Protein AF-A0A2E8UFY6-F1 (afdb_monomer_lite)

Structure (mmCIF, N/CA/C/O backbone):
data_AF-A0A2E8UFY6-F1
#
_entry.id   AF-A0A2E8UFY6-F1
#
loop_
_atom_site.group_PDB
_atom_site.id
_atom_site.type_symbol
_atom_site.label_atom_id
_atom_site.label_alt_id
_atom_site.label_comp_id
_atom_site.label_asym_id
_atom_site.label_entity_id
_atom_site.label_seq_id
_atom_site.pdbx_PDB_ins_code
_atom_site.Cartn_x
_atom_site.Cartn_y
_atom_site.Cartn_z
_atom_site.occupancy
_atom_site.B_iso_or_equiv
_atom_site.auth_seq_id
_atom_site.auth_comp_id
_atom_site.auth_asym_id
_atom_site.auth_atom_id
_atom_site.pdbx_PDB_model_num
ATOM 1 N N . MET A 1 1 ? -11.059 8.197 14.528 1.00 66.38 1 MET A N 1
ATOM 2 C CA . MET A 1 1 ? -11.724 7.798 13.276 1.00 66.38 1 MET A CA 1
ATOM 3 C C . MET A 1 1 ? -12.188 6.357 13.434 1.00 66.38 1 MET A C 1
ATOM 5 O O . MET A 1 1 ? -11.452 5.609 14.059 1.00 66.38 1 MET A O 1
ATOM 9 N N . ASP A 1 2 ? -13.392 5.996 12.980 1.00 80.62 2 ASP A N 1
ATOM 10 C CA . ASP A 1 2 ? -13.930 4.627 13.107 1.00 80.62 2 ASP A CA 1
ATOM 11 C C . ASP A 1 2 ? -13.811 3.906 11.758 1.00 80.62 2 ASP A C 1
ATOM 13 O O . ASP A 1 2 ? -14.777 3.816 11.004 1.00 80.62 2 ASP A O 1
ATOM 17 N N . LEU A 1 3 ? -12.592 3.479 11.415 1.00 87.88 3 LEU A N 1
ATOM 18 C CA . LEU A 1 3 ? -12.370 2.568 10.293 1.00 87.88 3 LEU A CA 1
ATOM 19 C C . LEU A 1 3 ? -12.626 1.160 10.809 1.00 87.88 3 LEU A C 1
ATOM 21 O O . LEU A 1 3 ? -11.796 0.600 11.518 1.00 87.88 3 LEU A O 1
ATOM 25 N N . MET A 1 4 ? -13.802 0.620 10.51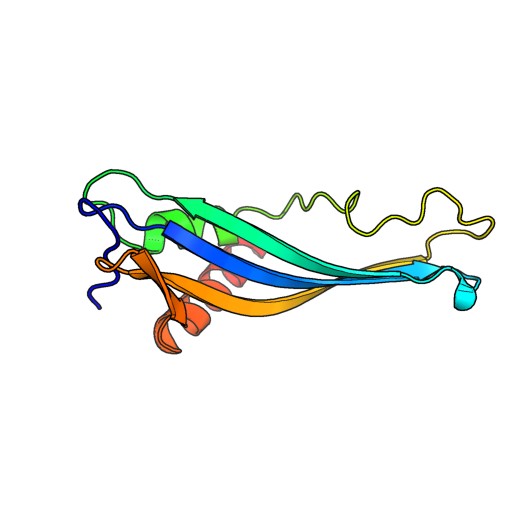3 1.00 88.06 4 MET A N 1
ATOM 26 C CA . MET A 1 4 ? -14.217 -0.678 11.022 1.00 88.06 4 MET A CA 1
ATOM 27 C C . MET A 1 4 ? -14.905 -1.457 9.918 1.00 88.06 4 MET A C 1
ATOM 29 O O . MET A 1 4 ? -15.930 -1.017 9.394 1.00 88.06 4 MET A O 1
ATOM 33 N N . GLY A 1 5 ? -14.341 -2.614 9.595 1.00 89.50 5 GLY A N 1
ATOM 34 C CA . GLY A 1 5 ? -14.886 -3.504 8.589 1.00 89.50 5 GLY A CA 1
ATOM 35 C C . GLY A 1 5 ? -15.866 -4.529 9.151 1.00 89.50 5 GLY A C 1
ATOM 36 O O . GLY A 1 5 ? -16.346 -4.410 10.292 1.00 89.50 5 GLY A O 1
ATOM 37 N N . PRO A 1 6 ? -16.196 -5.545 8.342 1.00 89.88 6 PRO A N 1
ATOM 38 C CA . PRO A 1 6 ? -17.124 -6.597 8.719 1.00 89.88 6 PRO A CA 1
ATOM 39 C C . PRO A 1 6 ? -16.678 -7.293 10.009 1.00 89.88 6 PRO A C 1
ATOM 41 O O . PRO A 1 6 ? -15.498 -7.563 10.223 1.00 89.88 6 PRO A O 1
ATOM 44 N N . ASN A 1 7 ? -17.635 -7.583 10.892 1.00 88.12 7 ASN A N 1
ATOM 45 C CA . ASN A 1 7 ? -17.395 -8.252 12.180 1.00 88.12 7 ASN A CA 1
ATOM 46 C C . ASN A 1 7 ? -16.414 -7.527 13.128 1.00 88.12 7 ASN A C 1
ATOM 48 O O . ASN A 1 7 ? -15.906 -8.142 14.059 1.00 88.12 7 ASN A O 1
ATOM 52 N N . GLY A 1 8 ? -16.166 -6.225 12.930 1.00 89.38 8 GLY A N 1
ATOM 53 C CA . GLY A 1 8 ? -15.236 -5.463 13.771 1.00 89.38 8 GLY A CA 1
ATOM 54 C C . GLY A 1 8 ? -13.762 -5.706 13.442 1.00 89.38 8 GLY A C 1
ATOM 55 O O . GLY A 1 8 ? -12.902 -5.411 14.269 1.00 89.38 8 GLY A O 1
ATOM 56 N N . ILE A 1 9 ? -13.479 -6.256 12.260 1.00 93.75 9 ILE A N 1
ATOM 57 C CA . ILE A 1 9 ? -12.130 -6.507 11.755 1.00 93.75 9 ILE A CA 1
ATOM 58 C C . ILE A 1 9 ? -11.793 -5.432 10.726 1.00 93.75 9 ILE A C 1
ATOM 60 O O . ILE A 1 9 ? -12.578 -5.172 9.814 1.00 93.75 9 ILE A O 1
ATOM 64 N N . VAL A 1 10 ? -10.626 -4.806 10.861 1.00 95.88 10 VAL A N 1
ATOM 65 C CA . VAL A 1 10 ? -10.129 -3.853 9.864 1.00 95.88 10 VAL A CA 1
ATOM 66 C C . VAL A 1 10 ? -9.340 -4.596 8.799 1.00 95.88 10 VAL A C 1
ATOM 68 O O . VAL A 1 10 ? -8.396 -5.320 9.117 1.00 95.88 10 VAL A O 1
ATOM 71 N N . GLN A 1 11 ? -9.700 -4.370 7.541 1.00 97.06 11 GLN A N 1
ATOM 72 C CA . GLN A 1 11 ? -8.933 -4.808 6.386 1.00 97.06 11 GLN A CA 1
ATOM 73 C C . GLN A 1 11 ? -8.626 -3.599 5.511 1.00 97.06 11 GLN A C 1
ATOM 75 O O . GLN A 1 11 ? -9.521 -2.813 5.197 1.00 97.06 11 GLN A O 1
ATOM 80 N N . LEU A 1 12 ? -7.360 -3.466 5.140 1.00 97.38 12 LEU A N 1
ATOM 81 C CA . LEU A 1 12 ? -6.834 -2.400 4.309 1.00 97.38 12 LEU A CA 1
ATOM 82 C C . LEU A 1 12 ? -6.344 -2.979 2.989 1.00 97.38 12 LEU A C 1
ATOM 84 O O . LEU A 1 12 ? -5.765 -4.068 2.959 1.00 97.38 12 LEU A O 1
ATOM 88 N N . ARG A 1 13 ? -6.573 -2.230 1.917 1.00 97.50 13 ARG A N 1
ATOM 89 C CA . ARG A 1 13 ? -6.058 -2.489 0.581 1.00 97.50 13 ARG A CA 1
ATOM 90 C C . ARG A 1 13 ? -5.187 -1.320 0.160 1.00 97.50 13 ARG A C 1
ATOM 92 O O . ARG A 1 13 ? -5.626 -0.175 0.225 1.00 97.50 13 ARG A O 1
ATOM 99 N N . PHE A 1 14 ? -3.985 -1.625 -0.298 1.00 96.12 14 PHE A N 1
ATOM 100 C CA . PHE A 1 14 ? -3.052 -0.659 -0.855 1.00 96.12 14 PHE A CA 1
ATOM 101 C C . PHE A 1 14 ? -2.911 -0.947 -2.339 1.00 96.12 14 PHE A C 1
ATOM 103 O O . PHE A 1 14 ? -2.680 -2.090 -2.729 1.00 96.12 14 PHE A O 1
ATOM 110 N N . THR A 1 15 ? -3.089 0.081 -3.157 1.00 96.12 15 THR A N 1
ATOM 111 C CA . THR A 1 15 ? -2.943 -0.007 -4.609 1.00 96.12 15 THR A CA 1
ATOM 112 C C . THR A 1 15 ? -1.674 0.722 -5.005 1.00 96.12 15 THR A C 1
ATOM 114 O O . THR A 1 15 ? -1.502 1.885 -4.635 1.00 96.12 15 THR A O 1
ATOM 117 N N . HIS A 1 16 ? -0.809 0.036 -5.741 1.00 95.19 16 HIS A N 1
ATOM 118 C CA . HIS A 1 16 ? 0.404 0.609 -6.304 1.00 95.19 16 HIS A CA 1
ATOM 119 C C . HIS A 1 16 ? 0.405 0.407 -7.810 1.00 95.19 16 HIS A C 1
ATOM 121 O O . HIS A 1 16 ? 0.065 -0.679 -8.286 1.00 95.19 16 HIS A O 1
ATOM 127 N N . ASP A 1 17 ? 0.832 1.426 -8.538 1.00 94.94 17 ASP A N 1
ATOM 128 C CA . ASP A 1 17 ? 1.192 1.281 -9.938 1.00 94.94 17 ASP A CA 1
ATOM 129 C C . ASP A 1 17 ? 2.651 0.818 -9.980 1.00 94.94 17 ASP A C 1
ATOM 131 O O . ASP A 1 17 ? 3.553 1.509 -9.509 1.00 94.94 17 ASP A O 1
ATOM 135 N N . ALA A 1 18 ? 2.867 -0.408 -10.449 1.00 94.00 18 ALA A N 1
ATOM 136 C CA . ALA A 1 18 ? 4.171 -1.043 -10.524 1.00 94.00 18 ALA A CA 1
ATOM 137 C C . ALA A 1 18 ? 4.678 -1.025 -11.961 1.00 94.00 18 ALA A C 1
ATOM 139 O O . ALA A 1 18 ? 3.936 -1.358 -12.888 1.00 94.00 18 ALA A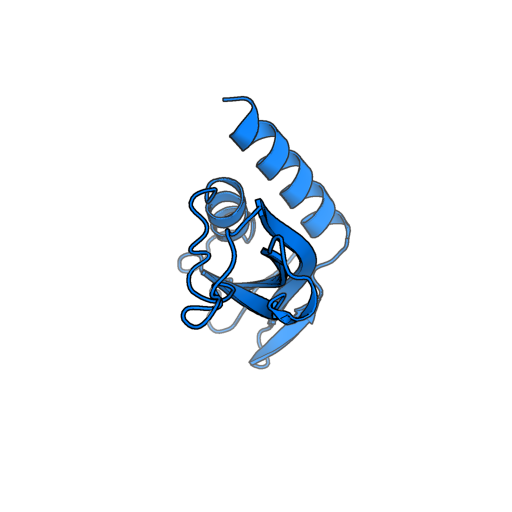 O 1
ATOM 140 N N . GLU A 1 19 ? 5.951 -0.694 -12.143 1.00 95.00 19 GLU A N 1
ATOM 141 C CA . GLU A 1 19 ? 6.604 -0.699 -13.448 1.00 95.00 19 GLU A CA 1
ATOM 142 C C . GLU A 1 19 ? 7.956 -1.406 -13.375 1.00 95.00 19 GLU A C 1
ATOM 144 O O . GLU A 1 19 ? 8.646 -1.392 -12.356 1.00 95.00 19 GLU A O 1
ATOM 149 N N . SER A 1 20 ? 8.348 -2.018 -14.486 1.00 95.94 20 SER A N 1
ATOM 150 C CA . SER A 1 20 ? 9.702 -2.524 -14.693 1.00 95.94 20 SER A CA 1
ATOM 151 C C . SER A 1 20 ? 10.276 -1.925 -15.962 1.00 95.94 20 SER A C 1
ATOM 153 O O . SER A 1 20 ? 9.653 -2.003 -17.028 1.00 95.94 20 SER A O 1
ATOM 155 N N . TYR A 1 21 ? 11.482 -1.389 -15.850 1.00 96.12 21 TYR A N 1
ATOM 156 C CA . TYR A 1 21 ? 12.204 -0.758 -16.938 1.00 96.12 21 TYR A CA 1
ATOM 157 C C . TYR A 1 21 ? 13.371 -1.637 -17.369 1.00 96.12 21 TYR A C 1
ATOM 159 O O . TYR A 1 21 ? 14.234 -1.982 -16.563 1.00 96.12 21 TYR A O 1
ATOM 167 N N . TYR A 1 22 ? 13.408 -1.974 -18.651 1.00 97.19 22 TYR A N 1
ATOM 168 C CA . TYR A 1 22 ? 14.448 -2.761 -19.300 1.00 97.19 22 TYR A CA 1
ATOM 169 C C . TYR A 1 22 ? 15.292 -1.875 -20.223 1.00 97.19 22 TYR A C 1
ATOM 171 O O . TYR A 1 22 ? 14.870 -0.784 -20.613 1.00 97.19 22 TYR A O 1
ATOM 179 N N . GLU A 1 23 ? 16.489 -2.331 -20.607 1.00 97.00 23 GLU A N 1
ATOM 180 C CA . GLU A 1 23 ? 17.302 -1.605 -21.599 1.00 97.00 23 GLU A CA 1
ATOM 181 C C . GLU A 1 23 ? 16.566 -1.453 -22.940 1.00 97.00 23 GLU A C 1
ATOM 183 O O . GLU A 1 23 ? 16.731 -0.450 -23.640 1.00 97.00 23 GLU A O 1
ATOM 188 N N . ASN A 1 24 ? 15.751 -2.448 -23.301 1.00 95.88 24 ASN A N 1
ATOM 189 C CA . ASN A 1 24 ? 14.781 -2.339 -24.376 1.00 95.88 24 ASN A CA 1
ATOM 190 C C . ASN A 1 24 ? 13.420 -1.902 -23.819 1.00 95.88 24 ASN A C 1
ATOM 192 O O . ASN A 1 24 ? 12.692 -2.700 -23.239 1.00 95.88 24 ASN A O 1
ATOM 196 N N . GLU A 1 25 ? 13.038 -0.654 -24.084 1.00 94.25 25 GLU A N 1
ATOM 197 C CA . GLU A 1 25 ? 11.770 -0.083 -23.613 1.00 94.25 25 GLU A CA 1
ATOM 198 C C . GLU A 1 25 ? 10.521 -0.833 -24.120 1.00 94.25 25 GLU A C 1
ATOM 200 O O . GLU A 1 25 ? 9.462 -0.743 -23.504 1.00 94.25 25 GLU A O 1
ATOM 205 N N . GLU A 1 26 ? 10.617 -1.595 -25.220 1.00 95.69 26 GLU A N 1
ATOM 206 C CA . GLU A 1 26 ? 9.510 -2.443 -25.698 1.00 95.69 26 GLU A CA 1
ATOM 207 C C . GLU A 1 26 ? 9.229 -3.640 -24.773 1.00 95.69 26 GLU A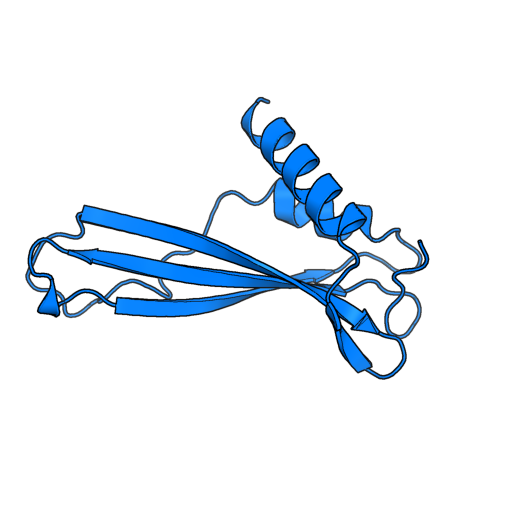 C 1
ATOM 209 O O . GLU A 1 26 ? 8.170 -4.260 -24.875 1.00 95.69 26 GLU A O 1
ATOM 214 N N . GLU A 1 27 ? 10.167 -3.972 -23.885 1.00 96.12 27 GLU A N 1
ATOM 215 C CA . GLU A 1 27 ? 10.052 -5.057 -22.908 1.00 96.12 27 GLU A CA 1
ATOM 216 C C . GLU A 1 27 ? 9.526 -4.575 -21.553 1.00 96.12 27 GLU A C 1
ATOM 218 O O . GLU A 1 27 ? 9.234 -5.414 -20.696 1.00 96.12 27 GLU A O 1
ATOM 223 N N . ASN A 1 28 ? 9.367 -3.257 -21.378 1.00 95.81 28 ASN A N 1
ATOM 224 C CA . ASN A 1 28 ? 8.783 -2.668 -20.182 1.00 95.81 28 ASN A CA 1
ATOM 225 C C . ASN A 1 28 ? 7.361 -3.186 -19.976 1.00 95.81 28 ASN A C 1
ATOM 227 O O . ASN A 1 28 ? 6.560 -3.270 -20.913 1.00 95.81 28 ASN A O 1
ATOM 231 N N . ILE A 1 29 ? 7.037 -3.476 -18.723 1.00 94.62 29 ILE A N 1
ATOM 232 C CA . ILE A 1 29 ? 5.687 -3.831 -18.307 1.00 94.62 29 ILE A CA 1
ATOM 233 C C . ILE A 1 29 ? 5.265 -2.950 -17.142 1.00 94.62 29 ILE A C 1
ATOM 235 O O . ILE A 1 29 ? 6.091 -2.507 -16.345 1.00 94.62 29 ILE A O 1
ATOM 239 N N . SER A 1 30 ? 3.965 -2.685 -17.086 1.00 93.94 30 SER A N 1
ATOM 240 C CA . SER A 1 30 ? 3.330 -1.972 -15.992 1.00 93.94 30 SER A CA 1
ATOM 241 C C . SER A 1 30 ? 2.056 -2.691 -15.580 1.00 93.94 30 SER A C 1
ATOM 243 O O . SER A 1 30 ? 1.309 -3.203 -16.421 1.00 93.94 30 SER A O 1
ATOM 245 N N . GLU A 1 31 ? 1.818 -2.751 -14.278 1.00 93.56 31 GLU A N 1
ATOM 246 C CA . GLU A 1 31 ? 0.664 -3.423 -13.699 1.00 93.56 31 GLU A CA 1
ATOM 247 C C . GLU A 1 31 ? 0.233 -2.733 -12.406 1.00 93.56 31 GLU A C 1
ATOM 249 O O . GLU A 1 31 ? 1.043 -2.163 -11.681 1.00 93.56 31 GLU A O 1
ATOM 254 N N . GLN A 1 32 ? -1.062 -2.790 -12.109 1.00 94.69 32 GLN A N 1
ATOM 255 C CA . GLN A 1 32 ? -1.583 -2.310 -10.839 1.00 94.69 32 GLN A CA 1
ATOM 256 C C . GLN A 1 32 ? -1.612 -3.462 -9.835 1.00 94.69 32 GLN A C 1
ATOM 258 O O . GLN A 1 32 ? -2.315 -4.454 -10.036 1.00 94.69 32 GLN A O 1
ATOM 263 N N . ILE A 1 33 ? -0.865 -3.320 -8.744 1.00 92.44 33 ILE A N 1
ATOM 264 C CA . ILE A 1 33 ? -0.741 -4.334 -7.700 1.00 92.44 33 ILE A CA 1
ATOM 265 C C . ILE A 1 33 ? -1.561 -3.909 -6.485 1.00 92.44 33 ILE A C 1
ATOM 267 O O . ILE A 1 33 ? -1.359 -2.837 -5.912 1.00 92.44 33 ILE A O 1
ATOM 271 N N . GLU A 1 34 ? -2.463 -4.789 -6.057 1.00 94.19 34 GLU A N 1
ATOM 272 C CA . GLU A 1 34 ? -3.227 -4.631 -4.823 1.00 94.19 34 GLU A CA 1
ATOM 273 C C . GLU A 1 34 ? -2.656 -5.542 -3.726 1.00 94.19 34 GLU A C 1
ATOM 275 O O . GLU A 1 34 ? -2.618 -6.766 -3.8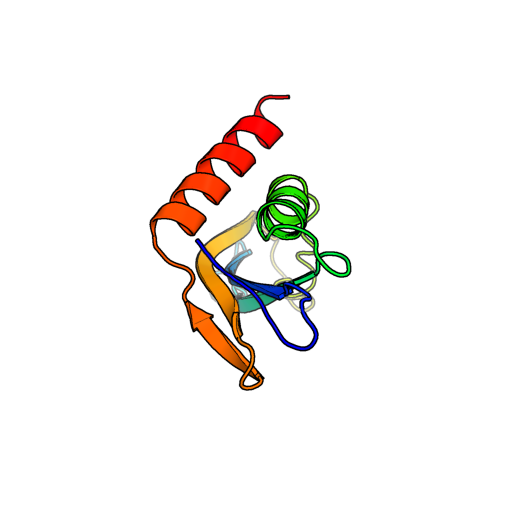73 1.00 94.19 34 GLU A O 1
ATOM 280 N N . THR A 1 35 ? -2.258 -4.961 -2.595 1.00 93.50 35 THR A N 1
ATOM 281 C CA . THR A 1 35 ? -1.837 -5.699 -1.395 1.00 93.50 35 THR A CA 1
ATOM 282 C C . THR A 1 35 ? -2.831 -5.502 -0.260 1.00 93.50 35 THR A C 1
ATOM 284 O O . THR A 1 35 ? -3.460 -4.452 -0.124 1.00 93.50 35 THR A O 1
ATOM 287 N N . TYR A 1 36 ? -3.006 -6.544 0.554 1.00 95.06 36 TYR A N 1
ATOM 288 C CA . TYR A 1 36 ? -4.061 -6.614 1.559 1.00 95.06 36 TYR A CA 1
ATOM 289 C C . TYR A 1 36 ? -3.481 -6.899 2.938 1.00 95.06 36 TYR A C 1
ATOM 291 O O . TYR A 1 36 ? -2.762 -7.880 3.124 1.00 95.06 36 TYR A O 1
ATOM 299 N N . TYR A 1 37 ? -3.870 -6.089 3.918 1.00 95.25 37 TYR A N 1
ATOM 300 C CA . TYR A 1 37 ? -3.447 -6.230 5.308 1.00 95.25 37 TYR A CA 1
ATOM 301 C C . TYR A 1 37 ? -4.662 -6.236 6.222 1.00 95.25 37 TYR A C 1
ATOM 303 O O . TYR A 1 37 ? -5.594 -5.452 6.046 1.00 95.25 37 TYR A O 1
ATOM 311 N N . GLN A 1 38 ? -4.664 -7.127 7.209 1.00 95.25 38 GLN A N 1
ATOM 312 C CA . GLN A 1 38 ? -5.795 -7.310 8.110 1.00 95.25 38 GLN A CA 1
ATOM 313 C C . GLN A 1 38 ? -5.335 -7.257 9.564 1.00 95.25 38 GLN A C 1
ATOM 315 O O . GLN A 1 38 ? -4.328 -7.865 9.923 1.00 95.25 38 GLN A O 1
ATOM 320 N N . GLY A 1 39 ? -6.091 -6.541 10.392 1.00 93.00 39 GLY A N 1
ATOM 321 C CA . GLY A 1 39 ? -5.954 -6.596 11.843 1.00 93.00 39 GLY A CA 1
ATOM 322 C C . GLY A 1 39 ? -6.668 -7.806 12.454 1.00 93.00 39 GLY A C 1
ATOM 323 O O . GLY A 1 39 ? -7.373 -8.573 11.787 1.00 93.00 39 GLY A O 1
ATOM 324 N N . GLY A 1 40 ? -6.503 -7.958 13.760 1.00 90.31 40 GLY A N 1
ATOM 325 C CA . GLY A 1 40 ? -7.284 -8.841 14.614 1.00 90.31 40 GLY A CA 1
ATOM 326 C C . GLY A 1 40 ? -8.664 -8.277 14.972 1.00 90.31 40 GLY A C 1
ATOM 327 O O . GLY A 1 40 ? -9.012 -7.135 14.666 1.00 90.31 40 GLY A O 1
ATOM 328 N N . GLU A 1 41 ? -9.471 -9.099 15.645 1.00 89.81 41 GLU A N 1
ATOM 329 C CA . GLU A 1 41 ? -10.796 -8.701 16.133 1.00 89.81 41 GLU A CA 1
ATOM 330 C C . GLU A 1 41 ? -10.683 -7.558 17.153 1.00 89.81 41 GLU A C 1
ATOM 332 O O . GLU A 1 41 ? -10.025 -7.695 18.186 1.00 89.81 41 GLU A O 1
ATOM 337 N N . GLY A 1 42 ? -11.345 -6.431 16.871 1.00 85.50 42 GLY A N 1
ATOM 338 C CA . GLY A 1 42 ? -11.351 -5.262 17.753 1.00 85.50 42 GLY A CA 1
ATOM 339 C C . GLY A 1 42 ? -10.044 -4.464 17.774 1.00 85.50 42 GLY A C 1
ATOM 340 O O . GLY A 1 42 ? -9.901 -3.579 18.621 1.00 85.50 42 GLY A O 1
ATOM 341 N N . GLU A 1 43 ? -9.101 -4.759 16.877 1.00 91.56 43 GLU A N 1
ATOM 342 C CA . GLU A 1 43 ? -7.877 -3.974 16.723 1.00 91.56 43 GLU A CA 1
ATOM 343 C C . GLU A 1 43 ? -8.122 -2.670 15.954 1.00 91.56 43 GLU A C 1
ATOM 345 O O . GLU A 1 43 ? -9.028 -2.555 15.129 1.00 91.56 43 GLU A O 1
ATOM 350 N N . ASP A 1 44 ? -7.291 -1.669 16.247 1.00 93.06 44 ASP A N 1
ATOM 351 C CA . ASP A 1 44 ? -7.314 -0.378 15.564 1.00 93.06 44 ASP A CA 1
ATOM 352 C C . ASP A 1 44 ? -6.687 -0.492 14.166 1.00 93.06 44 ASP A C 1
ATOM 354 O O . ASP A 1 44 ? -5.749 -1.264 13.955 1.00 93.06 44 ASP A O 1
ATOM 358 N N . TRP A 1 45 ? -7.164 0.316 13.216 1.00 95.06 45 TRP A N 1
ATOM 359 C CA . TRP A 1 45 ? -6.678 0.332 11.831 1.00 95.06 45 TRP A CA 1
ATOM 360 C C . TRP A 1 45 ? -5.174 0.594 11.707 1.00 95.06 45 TRP A C 1
ATOM 362 O O . TRP A 1 45 ? -4.561 0.193 10.716 1.00 95.06 45 TRP A O 1
ATOM 372 N N . LYS A 1 46 ? -4.559 1.220 12.716 1.00 96.12 46 LYS A N 1
ATOM 373 C CA . LYS A 1 46 ? -3.111 1.424 12.758 1.00 96.12 46 LYS A CA 1
ATOM 374 C C . LYS A 1 46 ? -2.323 0.125 12.770 1.00 96.12 46 LYS A C 1
ATOM 376 O O . LYS A 1 46 ? -1.188 0.140 12.323 1.00 96.12 46 LYS A O 1
ATOM 381 N N . ILE A 1 47 ? -2.887 -0.982 13.258 1.00 95.56 47 ILE A N 1
ATOM 382 C CA . ILE A 1 47 ? -2.188 -2.273 13.270 1.00 95.56 47 ILE A CA 1
ATOM 383 C C . ILE A 1 47 ? -1.933 -2.775 11.841 1.00 95.56 47 ILE A C 1
ATOM 385 O O . ILE A 1 47 ? -0.764 -2.904 11.481 1.00 95.56 47 ILE A O 1
ATOM 389 N N . PRO A 1 48 ? -2.952 -3.004 10.988 1.00 95.56 48 PRO A N 1
ATOM 390 C CA . PRO A 1 48 ? -2.700 -3.400 9.605 1.00 95.56 48 PRO A CA 1
ATOM 391 C C . PRO A 1 48 ? -1.951 -2.330 8.797 1.00 95.56 48 PRO A C 1
ATOM 393 O O . PRO A 1 48 ? -1.169 -2.695 7.926 1.00 95.56 48 PRO A O 1
ATOM 396 N N . ALA A 1 49 ? -2.126 -1.036 9.095 1.00 96.00 49 ALA A N 1
ATOM 397 C CA . ALA A 1 49 ? -1.365 0.025 8.429 1.00 96.00 49 ALA A CA 1
ATOM 398 C C . ALA A 1 49 ? 0.127 0.009 8.808 1.00 96.00 49 ALA A C 1
ATOM 400 O O . ALA A 1 49 ? 0.972 0.179 7.938 1.00 96.00 49 ALA A O 1
ATOM 401 N N . GLN A 1 50 ? 0.465 -0.245 10.078 1.00 96.38 50 GLN A N 1
ATOM 402 C CA . GLN A 1 50 ? 1.855 -0.383 10.519 1.00 96.38 50 GLN A CA 1
ATOM 403 C C . GLN A 1 50 ? 2.502 -1.639 9.932 1.00 96.38 50 GLN A C 1
ATOM 405 O O . GLN A 1 50 ? 3.643 -1.578 9.500 1.00 96.38 50 GLN A O 1
ATOM 410 N N . ILE A 1 51 ? 1.771 -2.759 9.862 1.00 94.50 51 ILE A N 1
ATOM 411 C CA . ILE A 1 51 ? 2.269 -3.978 9.205 1.00 94.50 51 ILE A CA 1
ATOM 412 C C . ILE A 1 51 ? 2.628 -3.685 7.745 1.00 94.50 51 ILE A C 1
ATOM 414 O O . ILE A 1 51 ? 3.666 -4.146 7.280 1.00 94.50 51 ILE A O 1
ATOM 418 N N . ALA A 1 52 ? 1.795 -2.913 7.042 1.00 94.19 52 ALA A N 1
ATOM 419 C CA . ALA A 1 52 ? 2.095 -2.472 5.685 1.00 94.19 52 ALA A CA 1
ATOM 420 C C . ALA A 1 52 ? 3.337 -1.563 5.641 1.00 94.19 52 ALA A C 1
ATOM 422 O O . ALA A 1 52 ? 4.222 -1.806 4.833 1.00 94.19 52 ALA A O 1
ATOM 423 N N . ALA A 1 53 ? 3.438 -0.581 6.543 1.00 94.31 53 ALA A N 1
ATOM 424 C CA . ALA A 1 53 ? 4.569 0.352 6.624 1.00 94.31 53 ALA A CA 1
ATOM 425 C C . ALA A 1 53 ? 5.903 -0.329 6.987 1.00 94.31 53 ALA A C 1
ATOM 427 O O . ALA A 1 53 ? 6.976 0.145 6.628 1.00 94.31 53 ALA A O 1
ATOM 428 N N . ASP A 1 54 ? 5.847 -1.453 7.701 1.00 93.00 54 ASP A N 1
ATOM 429 C CA . ASP A 1 54 ? 7.011 -2.279 8.028 1.00 93.00 54 ASP A CA 1
ATOM 430 C C . ASP A 1 54 ? 7.362 -3.272 6.902 1.00 93.00 54 ASP A C 1
ATOM 432 O O . ASP A 1 54 ? 8.411 -3.922 6.947 1.00 93.00 54 ASP A O 1
ATOM 436 N N . CYS A 1 55 ? 6.491 -3.428 5.900 1.00 87.75 55 CYS A N 1
ATOM 437 C CA . CYS A 1 55 ? 6.658 -4.387 4.819 1.00 87.75 55 CYS A CA 1
ATOM 438 C C . CYS A 1 55 ? 7.388 -3.742 3.638 1.00 87.75 55 CYS A C 1
ATOM 440 O O . CYS A 1 55 ? 6.778 -3.123 2.774 1.00 87.75 55 CYS A O 1
ATOM 442 N N . TRP A 1 56 ? 8.706 -3.941 3.599 1.00 72.94 56 TRP A N 1
ATOM 443 C CA . TRP A 1 56 ? 9.616 -3.437 2.558 1.00 72.94 56 TRP A CA 1
ATOM 444 C C . TRP A 1 56 ? 10.095 -4.507 1.571 1.00 72.94 56 TRP A C 1
ATOM 446 O O . TRP A 1 56 ? 10.824 -4.206 0.632 1.00 72.94 56 TRP A O 1
ATOM 456 N N . ASP A 1 57 ? 9.719 -5.766 1.800 1.00 75.94 57 ASP A N 1
ATOM 457 C CA . ASP A 1 57 ? 10.124 -6.907 0.974 1.00 75.94 57 ASP A CA 1
ATOM 458 C C . ASP A 1 57 ? 9.057 -7.163 -0.094 1.00 75.94 57 ASP A C 1
ATOM 460 O O . ASP A 1 57 ? 8.131 -7.958 0.087 1.00 75.94 57 ASP A O 1
ATOM 464 N N . TRP A 1 58 ? 9.107 -6.355 -1.151 1.00 78.12 58 TRP A N 1
ATOM 465 C CA . TRP A 1 58 ? 8.077 -6.320 -2.181 1.00 78.12 58 TRP A CA 1
ATOM 466 C C . TRP A 1 58 ? 8.375 -7.406 -3.211 1.00 78.12 58 TRP A C 1
ATOM 468 O O . TRP A 1 58 ? 9.468 -7.473 -3.768 1.00 78.12 58 TRP A O 1
ATOM 478 N N . ASP A 1 59 ? 7.397 -8.277 -3.456 1.00 81.31 59 ASP A N 1
ATOM 479 C CA . ASP A 1 59 ? 7.536 -9.328 -4.460 1.00 81.31 59 ASP A CA 1
ATOM 480 C C . ASP A 1 59 ? 7.305 -8.752 -5.858 1.00 81.31 59 ASP A C 1
ATOM 482 O O . ASP A 1 59 ? 6.161 -8.562 -6.284 1.00 81.31 59 ASP A O 1
ATOM 486 N N . ASP A 1 60 ? 8.394 -8.410 -6.541 1.00 82.12 60 ASP A N 1
ATOM 487 C CA . ASP A 1 60 ? 8.365 -7.825 -7.879 1.00 82.12 60 ASP A CA 1
ATOM 488 C C . ASP A 1 60 ? 8.060 -8.842 -8.980 1.00 82.12 60 ASP A C 1
ATOM 490 O O . ASP A 1 60 ? 7.917 -8.430 -10.126 1.00 82.12 60 ASP A O 1
ATOM 494 N N . GLU A 1 61 ? 7.880 -10.137 -8.674 1.00 84.94 61 GLU A N 1
ATOM 495 C CA . GLU A 1 61 ? 7.552 -11.173 -9.670 1.00 84.94 61 GLU A CA 1
ATOM 496 C C . GLU A 1 61 ? 6.360 -10.775 -10.554 1.00 84.94 61 GLU A C 1
ATOM 498 O O . GLU A 1 61 ? 6.350 -11.048 -11.755 1.00 84.94 61 GLU A O 1
ATOM 503 N N . ALA A 1 62 ? 5.389 -10.069 -9.965 1.00 83.00 62 ALA A N 1
ATOM 504 C CA . ALA A 1 62 ? 4.206 -9.554 -10.648 1.00 83.00 62 ALA A CA 1
ATOM 505 C C . ALA A 1 62 ? 4.524 -8.561 -11.781 1.00 83.00 62 ALA A C 1
ATOM 507 O O . ALA A 1 62 ? 3.744 -8.442 -12.717 1.00 83.00 62 ALA A O 1
ATOM 508 N N . VAL A 1 63 ? 5.665 -7.877 -11.718 1.00 89.81 63 VAL A N 1
ATOM 509 C CA . VAL A 1 63 ? 6.113 -6.890 -12.704 1.00 89.81 63 VAL A CA 1
ATOM 510 C C . VAL A 1 63 ? 7.443 -7.303 -13.350 1.00 89.81 63 VAL A C 1
ATOM 512 O O . VAL A 1 63 ? 8.150 -6.483 -13.914 1.00 89.81 63 VAL A O 1
ATOM 515 N N . ILE A 1 64 ? 7.783 -8.598 -13.365 1.00 91.44 64 ILE A N 1
ATOM 516 C CA . ILE A 1 64 ? 8.915 -9.108 -14.154 1.00 91.44 64 ILE A CA 1
ATOM 517 C C . ILE A 1 64 ? 8.451 -9.655 -15.507 1.00 91.44 64 ILE A C 1
ATOM 519 O O . ILE A 1 64 ? 7.706 -10.633 -15.606 1.00 91.44 64 ILE A O 1
ATOM 523 N N . ASN A 1 65 ? 8.986 -9.090 -16.591 1.00 91.94 65 ASN A N 1
ATOM 524 C CA . ASN A 1 65 ? 8.878 -9.680 -17.917 1.00 91.94 65 ASN A CA 1
ATOM 525 C C . ASN A 1 65 ? 9.878 -10.837 -18.062 1.00 91.94 65 ASN A C 1
ATOM 527 O O . ASN A 1 65 ? 11.018 -10.671 -18.493 1.00 91.94 65 ASN A O 1
ATOM 531 N N . PHE A 1 66 ? 9.430 -12.051 -17.746 1.00 92.25 66 PHE A N 1
ATOM 532 C CA . PHE A 1 66 ? 10.238 -13.271 -17.873 1.00 92.25 66 PHE A CA 1
ATOM 533 C C . PHE A 1 66 ? 10.669 -13.621 -19.303 1.00 92.25 66 PHE A C 1
ATOM 535 O O . PHE A 1 66 ? 11.490 -14.520 -19.486 1.00 92.25 66 PHE A O 1
ATOM 542 N N . ASN A 1 67 ? 10.101 -12.957 -20.312 1.00 93.94 67 ASN A N 1
ATOM 543 C CA . ASN A 1 67 ? 10.468 -13.143 -21.713 1.00 93.94 67 ASN A CA 1
ATOM 544 C C . ASN A 1 67 ? 11.418 -12.055 -22.229 1.00 93.94 67 ASN A C 1
ATOM 546 O O . ASN A 1 67 ? 11.747 -12.094 -23.413 1.00 93.94 67 ASN A O 1
ATOM 550 N N . ALA A 1 68 ? 11.819 -11.094 -21.390 1.00 93.88 68 ALA A N 1
ATOM 551 C CA . ALA A 1 68 ? 12.753 -10.049 -21.783 1.00 93.88 68 ALA A CA 1
ATOM 552 C C . ALA A 1 68 ? 14.094 -10.657 -22.217 1.00 93.88 68 ALA A C 1
ATOM 554 O O . ALA A 1 68 ? 14.635 -11.555 -21.563 1.00 93.88 68 ALA A O 1
ATOM 555 N N . GLU A 1 69 ? 14.621 -10.177 -23.340 1.00 95.88 69 GLU A N 1
ATOM 556 C CA . GLU A 1 69 ? 15.952 -10.533 -23.823 1.00 95.88 69 GLU A CA 1
ATOM 557 C C . GLU A 1 69 ? 17.011 -9.537 -23.327 1.00 95.88 69 GLU A C 1
ATOM 559 O O . GLU A 1 69 ? 18.196 -9.887 -23.291 1.00 95.88 69 GLU A O 1
ATOM 564 N N . SER A 1 70 ? 16.603 -8.319 -22.948 1.00 94.94 70 SER A N 1
ATOM 565 C CA . SER A 1 70 ? 17.483 -7.293 -22.384 1.00 94.94 70 SER A CA 1
ATOM 566 C C . SER A 1 70 ? 17.503 -7.291 -20.851 1.00 94.94 70 SER A C 1
ATOM 568 O O . SER A 1 70 ? 16.700 -7.956 -20.193 1.00 94.94 70 SER A O 1
ATOM 570 N N . GLU A 1 71 ? 18.481 -6.596 -20.263 1.00 95.06 71 GLU A N 1
ATOM 571 C CA . GLU A 1 71 ? 18.622 -6.536 -18.807 1.00 95.06 71 GLU A CA 1
ATOM 572 C C . GLU A 1 71 ? 17.541 -5.646 -18.176 1.00 95.06 71 GLU A C 1
ATOM 574 O O . GLU A 1 71 ? 17.210 -4.575 -18.690 1.00 95.06 71 GLU A O 1
ATOM 579 N N . LEU A 1 72 ? 17.015 -6.091 -17.031 1.00 95.62 72 LEU A N 1
ATOM 580 C CA . LEU A 1 72 ? 16.186 -5.269 -16.154 1.00 95.62 72 LEU A CA 1
ATOM 581 C C . LEU A 1 72 ? 17.066 -4.193 -15.510 1.00 95.62 72 LEU A C 1
ATOM 583 O O . LEU A 1 72 ? 18.065 -4.509 -14.862 1.00 95.62 72 LEU A O 1
ATOM 587 N N . VAL A 1 73 ? 16.675 -2.934 -15.668 1.00 94.81 73 VAL A N 1
ATOM 588 C CA . VAL A 1 73 ? 17.361 -1.768 -15.105 1.00 94.81 73 VAL A CA 1
ATOM 589 C C . VAL A 1 73 ? 16.823 -1.460 -13.712 1.00 94.81 73 VAL A C 1
ATOM 591 O O . VAL A 1 73 ? 17.604 -1.304 -12.774 1.00 94.81 73 VAL A O 1
ATOM 594 N N . GLU A 1 74 ? 15.500 -1.370 -13.576 1.00 93.94 74 GLU A N 1
ATOM 595 C CA . GLU A 1 74 ? 14.837 -0.942 -12.344 1.00 93.94 74 GLU A CA 1
ATOM 596 C C . GLU A 1 74 ? 13.397 -1.460 -12.285 1.00 93.94 74 GLU A C 1
ATOM 598 O O . GLU A 1 74 ? 12.722 -1.557 -13.312 1.00 93.94 74 GLU A O 1
ATOM 603 N N . THR A 1 75 ? 12.928 -1.759 -11.076 1.00 93.44 75 THR A N 1
ATOM 604 C CA . THR A 1 75 ? 11.506 -1.881 -10.749 1.00 93.44 75 THR A CA 1
ATOM 605 C C . THR A 1 75 ? 11.107 -0.703 -9.876 1.00 93.44 75 THR A C 1
ATOM 607 O O . THR A 1 75 ? 11.836 -0.308 -8.965 1.00 93.44 75 THR A O 1
ATOM 610 N N . THR A 1 76 ? 9.950 -0.122 -10.161 1.00 92.38 76 THR A N 1
ATOM 611 C CA . THR A 1 76 ? 9.372 0.955 -9.364 1.00 92.38 76 THR A CA 1
ATOM 612 C C . THR A 1 76 ? 7.974 0.570 -8.939 1.00 92.38 76 THR A C 1
ATOM 614 O O . THR A 1 76 ? 7.299 -0.242 -9.577 1.00 92.38 76 THR A O 1
ATOM 617 N N . ARG A 1 77 ? 7.529 1.172 -7.841 1.00 90.94 77 ARG A N 1
ATOM 618 C CA . ARG A 1 77 ? 6.139 1.118 -7.432 1.00 90.94 77 ARG A CA 1
ATOM 619 C C . ARG A 1 77 ? 5.740 2.434 -6.803 1.00 90.94 77 ARG A C 1
ATOM 621 O O . ARG A 1 77 ? 6.301 2.839 -5.787 1.00 90.94 77 ARG A O 1
ATOM 628 N N . ASP A 1 78 ? 4.729 3.041 -7.391 1.00 93.12 78 ASP A N 1
ATOM 629 C CA . ASP A 1 78 ? 4.175 4.301 -6.940 1.00 93.12 78 ASP A CA 1
ATOM 630 C C . ASP A 1 78 ? 2.854 4.042 -6.221 1.00 93.12 78 ASP A C 1
ATOM 632 O O . ASP A 1 78 ? 1.966 3.354 -6.726 1.00 93.12 78 ASP A O 1
ATOM 636 N N . PHE A 1 79 ? 2.720 4.574 -5.008 1.00 94.69 79 PHE A N 1
ATOM 637 C CA . PHE A 1 79 ? 1.471 4.497 -4.256 1.00 94.69 79 PHE A CA 1
ATOM 638 C C . PHE A 1 79 ? 0.366 5.299 -4.963 1.00 94.69 79 PHE A C 1
ATOM 640 O O . PHE A 1 79 ? 0.521 6.498 -5.201 1.00 94.69 79 PHE A O 1
ATOM 647 N N . ASP A 1 80 ? -0.778 4.661 -5.225 1.00 95.75 80 ASP A N 1
ATOM 648 C CA . ASP A 1 80 ? -1.974 5.314 -5.781 1.00 95.75 80 ASP A CA 1
ATOM 649 C C . ASP A 1 80 ? -2.981 5.666 -4.672 1.00 95.75 80 ASP A C 1
ATOM 651 O O . ASP A 1 80 ? -3.406 6.820 -4.496 1.00 95.75 80 ASP A O 1
ATOM 655 N N . LYS A 1 81 ? -3.385 4.659 -3.889 1.00 96.88 81 LYS A N 1
ATOM 656 C CA . LYS A 1 81 ? -4.431 4.821 -2.872 1.00 96.88 81 LYS A CA 1
ATOM 657 C C . LYS A 1 81 ? -4.416 3.744 -1.798 1.00 96.88 81 LYS A C 1
ATOM 659 O O . LYS A 1 81 ? -4.012 2.600 -2.017 1.00 96.88 81 LYS A O 1
ATOM 664 N N . MET A 1 82 ? -5.002 4.115 -0.664 1.00 97.81 82 MET A N 1
ATOM 665 C CA . MET A 1 82 ? -5.318 3.225 0.443 1.00 97.81 82 MET A CA 1
ATOM 666 C C . MET A 1 82 ? -6.834 3.190 0.656 1.00 97.81 82 MET A C 1
ATOM 668 O O . MET A 1 82 ? -7.513 4.217 0.716 1.00 97.81 82 MET A O 1
ATOM 672 N N . GLU A 1 83 ? -7.388 1.992 0.768 1.00 98.00 83 GLU A N 1
ATOM 673 C CA . GLU A 1 83 ? -8.818 1.750 0.953 1.00 98.00 83 GLU A CA 1
ATOM 674 C C . GLU A 1 83 ? -9.043 0.820 2.148 1.00 98.00 83 GLU A C 1
ATOM 676 O O . GLU A 1 83 ? -8.180 0.015 2.496 1.00 98.00 83 GLU A O 1
ATOM 681 N N . PHE A 1 84 ? -10.211 0.908 2.779 1.00 97.38 84 PHE A N 1
ATOM 682 C CA . PHE A 1 84 ? -10.647 -0.027 3.811 1.00 97.38 84 PHE A CA 1
ATOM 683 C C . PHE A 1 84 ? -11.943 -0.718 3.391 1.00 97.38 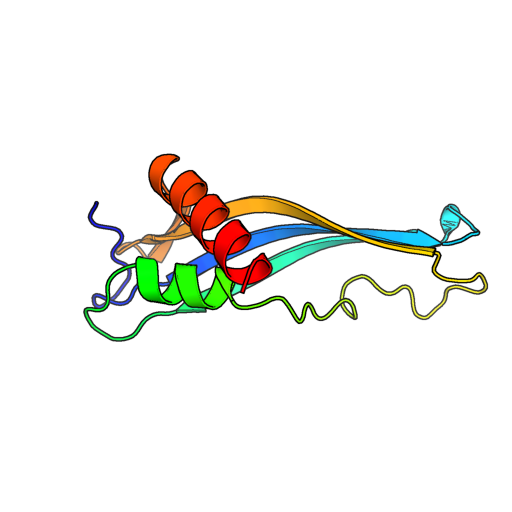84 PHE A C 1
ATOM 685 O O . PHE A 1 84 ? -12.776 -0.132 2.697 1.00 97.38 84 PHE A O 1
ATOM 692 N N . LEU A 1 85 ? -12.113 -1.969 3.818 1.00 97.31 85 LEU A N 1
ATOM 693 C CA . LEU A 1 85 ? -13.363 -2.699 3.628 1.00 97.31 85 LEU A CA 1
ATOM 694 C C . LEU A 1 85 ? -14.354 -2.257 4.708 1.00 97.31 85 LEU A C 1
ATOM 696 O O . LEU A 1 85 ? -14.094 -2.450 5.897 1.00 97.31 85 LEU A O 1
ATOM 700 N N . ASN A 1 86 ? -15.470 -1.652 4.314 1.00 94.50 86 ASN A N 1
ATOM 701 C CA . ASN A 1 86 ? -16.483 -1.146 5.237 1.00 94.50 86 ASN A CA 1
ATOM 702 C C . ASN A 1 86 ? -17.416 -2.271 5.752 1.00 94.50 86 ASN A C 1
ATOM 704 O O . ASN A 1 86 ? -17.328 -3.433 5.354 1.00 94.50 86 ASN A O 1
ATOM 708 N N . LYS A 1 87 ? -18.356 -1.932 6.644 1.00 93.69 87 LYS A N 1
ATOM 709 C CA . LYS A 1 87 ? -19.337 -2.891 7.209 1.00 93.69 87 LYS A CA 1
ATOM 710 C C . LYS A 1 87 ? -20.352 -3.422 6.191 1.00 93.69 87 LYS A C 1
ATOM 712 O O . LYS A 1 87 ? -21.009 -4.419 6.477 1.00 93.69 87 LYS A O 1
ATOM 717 N N . GLU A 1 88 ? -20.501 -2.739 5.063 1.00 94.25 88 GLU A N 1
ATOM 718 C CA . GLU A 1 88 ? -21.352 -3.125 3.934 1.00 94.25 88 GLU A CA 1
ATOM 719 C C . GLU A 1 88 ? -20.588 -3.991 2.914 1.00 94.25 88 GLU A C 1
ATOM 721 O O . GLU A 1 88 ? -21.144 -4.346 1.881 1.00 94.25 88 GLU A O 1
ATOM 726 N N . GLU A 1 89 ? -19.348 -4.387 3.239 1.00 94.12 89 GLU A N 1
ATOM 727 C CA . GLU A 1 89 ? -18.456 -5.183 2.389 1.00 94.12 89 GLU A CA 1
ATOM 728 C C . GLU A 1 89 ? -18.062 -4.468 1.082 1.00 94.12 89 GLU A C 1
ATOM 730 O O . GLU A 1 89 ? -17.770 -5.104 0.069 1.00 94.12 89 GLU A O 1
ATOM 735 N N . GLU A 1 90 ? -18.002 -3.136 1.115 1.00 96.50 90 GLU A N 1
ATOM 736 C CA . GLU A 1 90 ? -17.540 -2.285 0.018 1.00 96.50 90 GLU A CA 1
ATOM 737 C C . GLU A 1 90 ? -16.190 -1.634 0.352 1.00 96.50 90 GLU A C 1
ATOM 739 O O . GLU A 1 90 ? -15.905 -1.293 1.503 1.00 96.50 90 GLU A O 1
ATOM 744 N N . TRP A 1 91 ? -15.341 -1.469 -0.665 1.00 97.00 91 TRP A N 1
ATOM 745 C CA . TRP A 1 91 ? -14.062 -0.774 -0.529 1.00 97.00 91 TRP A CA 1
ATOM 746 C C . TRP A 1 91 ? -14.265 0.733 -0.623 1.00 97.00 91 TRP A C 1
ATOM 748 O O . TRP A 1 91 ? -14.754 1.242 -1.633 1.00 97.00 91 TRP A O 1
ATOM 758 N N . GLU A 1 92 ? -13.839 1.445 0.412 1.00 96.75 92 GLU A N 1
ATOM 759 C CA . GLU A 1 92 ? -13.873 2.902 0.467 1.00 96.75 92 GLU A CA 1
ATOM 760 C C . GLU A 1 92 ? -12.471 3.461 0.676 1.00 96.75 92 GLU A C 1
ATOM 762 O O . GLU A 1 92 ? -11.680 2.912 1.444 1.00 96.75 92 GLU A O 1
ATOM 767 N N . ARG A 1 93 ? -12.160 4.587 0.023 1.00 97.50 93 ARG A N 1
ATOM 768 C CA . ARG A 1 93 ? -10.885 5.277 0.243 1.00 97.50 93 ARG A CA 1
ATOM 769 C C . ARG A 1 93 ? -10.791 5.720 1.696 1.00 97.50 93 ARG A C 1
ATOM 771 O O . ARG A 1 93 ? -11.740 6.293 2.240 1.00 97.50 93 ARG A O 1
ATOM 778 N N . VAL A 1 94 ? -9.647 5.460 2.322 1.00 96.69 94 VAL A N 1
ATOM 779 C CA . VAL A 1 94 ? -9.419 5.954 3.676 1.00 96.69 94 VAL A CA 1
ATOM 780 C C . VAL A 1 94 ? -9.346 7.487 3.654 1.00 96.69 94 VAL A C 1
ATOM 782 O O . VAL A 1 94 ? -8.979 8.092 2.643 1.00 96.69 94 VAL A O 1
ATOM 785 N N . PRO A 1 95 ? -9.690 8.161 4.755 1.00 96.19 95 PRO A N 1
ATOM 786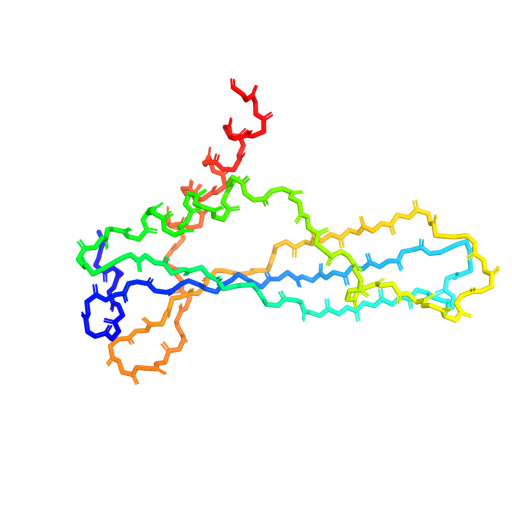 C CA . PRO A 1 95 ? -9.515 9.605 4.840 1.00 96.19 95 PRO A CA 1
ATOM 787 C C . PRO A 1 95 ? -8.045 10.018 4.728 1.00 96.19 95 PRO A C 1
ATOM 789 O O . PRO A 1 95 ? -7.160 9.295 5.170 1.00 96.19 95 PRO A O 1
ATOM 792 N N . THR A 1 96 ? -7.784 11.219 4.211 1.00 95.62 96 THR A N 1
ATOM 793 C CA . THR A 1 96 ? -6.418 11.717 3.969 1.00 95.62 96 THR A CA 1
ATOM 794 C C . THR A 1 96 ? -5.517 11.665 5.206 1.00 95.62 96 THR A C 1
ATOM 796 O O . THR A 1 96 ? -4.360 11.299 5.080 1.00 95.62 96 THR A O 1
ATOM 799 N N . GLU A 1 97 ? -6.046 11.929 6.408 1.00 96.38 97 GLU A N 1
ATOM 800 C CA . GLU A 1 97 ? -5.269 11.849 7.661 1.00 96.38 97 GLU A CA 1
ATOM 801 C C . GLU A 1 97 ? -4.708 10.441 7.949 1.00 96.38 97 GLU A C 1
ATOM 803 O O . GLU A 1 97 ? -3.730 10.293 8.679 1.00 96.38 97 GLU A O 1
ATOM 808 N N . VAL A 1 98 ? -5.337 9.402 7.395 1.00 96.31 98 VAL A N 1
ATOM 809 C CA . VAL A 1 98 ? -4.906 8.005 7.518 1.00 96.31 98 VAL A CA 1
ATOM 810 C C . VAL A 1 98 ? -3.780 7.709 6.531 1.00 96.31 98 VAL A C 1
ATOM 812 O O . VAL A 1 98 ? -2.805 7.079 6.930 1.00 96.31 98 VAL A O 1
ATOM 815 N N . GLU A 1 99 ? -3.879 8.205 5.290 1.00 96.44 99 GLU A N 1
ATOM 816 C CA . GLU A 1 99 ? -2.784 8.124 4.306 1.00 96.44 99 GLU A CA 1
ATOM 817 C C . GLU A 1 99 ? -1.556 8.906 4.806 1.00 96.44 99 GLU A C 1
ATOM 819 O O . GLU A 1 99 ? -0.453 8.373 4.819 1.00 96.44 99 GLU A O 1
ATOM 824 N N . GLU A 1 100 ? -1.746 10.130 5.313 1.00 97.06 100 GLU A N 1
ATOM 825 C CA . GLU A 1 100 ? -0.672 10.947 5.898 1.00 97.06 100 GLU A CA 1
ATOM 826 C C . GLU A 1 100 ? 0.020 10.229 7.061 1.00 97.06 100 GLU A C 1
ATOM 828 O O . GLU A 1 100 ? 1.247 10.159 7.104 1.00 97.06 100 GLU A O 1
ATOM 833 N N . TRP A 1 101 ? -0.758 9.642 7.978 1.00 97.06 101 TRP A N 1
ATOM 834 C CA . TRP A 1 101 ? -0.195 8.862 9.079 1.00 97.06 101 TRP A CA 1
ATOM 835 C C . TRP A 1 101 ? 0.590 7.645 8.582 1.00 97.06 101 TRP A C 1
ATOM 837 O O . TRP A 1 101 ? 1.635 7.330 9.149 1.00 97.06 101 TRP A O 1
ATOM 847 N N . PHE A 1 102 ? 0.089 6.953 7.552 1.00 96.56 102 PHE A N 1
ATOM 848 C CA . PHE A 1 102 ? 0.776 5.811 6.955 1.00 96.56 102 PHE A CA 1
ATOM 849 C C . PHE A 1 102 ? 2.135 6.225 6.386 1.00 96.56 102 PHE A C 1
ATOM 851 O O . PHE A 1 102 ? 3.128 5.607 6.752 1.00 96.56 102 PHE A O 1
ATOM 858 N N . PHE A 1 103 ? 2.212 7.308 5.607 1.00 95.81 103 PHE A N 1
ATOM 859 C CA . PHE A 1 103 ? 3.489 7.799 5.076 1.00 95.81 103 PHE A CA 1
ATOM 860 C C . PHE A 1 103 ? 4.475 8.192 6.185 1.00 95.81 103 PHE A C 1
ATOM 862 O O . PHE A 1 103 ? 5.662 7.893 6.098 1.00 95.81 103 PHE A O 1
ATOM 869 N N . GLU A 1 104 ? 4.000 8.804 7.274 1.00 96.75 104 GLU A N 1
ATOM 870 C CA . GLU A 1 104 ? 4.854 9.095 8.434 1.00 96.75 104 GLU A CA 1
ATOM 871 C C . GLU A 1 104 ? 5.340 7.829 9.158 1.00 96.75 104 GLU A C 1
ATOM 873 O O . GLU A 1 104 ? 6.408 7.840 9.774 1.00 96.75 104 GLU A O 1
ATOM 878 N N . ALA A 1 105 ? 4.522 6.776 9.199 1.00 96.00 105 ALA A N 1
ATOM 879 C CA . ALA A 1 105 ? 4.898 5.495 9.791 1.00 96.00 105 ALA A CA 1
ATOM 880 C C . ALA A 1 105 ? 5.926 4.779 8.911 1.00 96.00 105 ALA A C 1
ATOM 882 O O . ALA A 1 105 ? 6.926 4.285 9.420 1.00 96.00 105 ALA A O 1
ATOM 883 N N . GLU A 1 106 ? 5.698 4.799 7.605 1.00 94.00 106 GLU A N 1
ATOM 884 C CA . GLU A 1 106 ? 6.564 4.244 6.579 1.00 94.00 106 GLU A CA 1
ATOM 885 C C . GLU A 1 106 ? 7.958 4.902 6.605 1.00 94.00 106 GLU A C 1
ATOM 887 O O . GLU A 1 106 ? 8.964 4.208 6.757 1.00 94.00 106 GLU A O 1
ATOM 892 N N . GLU A 1 107 ? 8.033 6.239 6.599 1.00 94.12 107 GLU A N 1
ATOM 893 C CA . GLU A 1 107 ? 9.298 6.985 6.713 1.00 94.12 107 GLU A CA 1
ATOM 894 C C . GLU A 1 107 ? 10.083 6.580 7.972 1.00 94.12 107 GLU A C 1
ATOM 896 O O . GLU A 1 107 ? 11.280 6.303 7.910 1.00 94.12 107 GLU A O 1
ATOM 901 N N . LYS A 1 108 ? 9.404 6.451 9.119 1.00 93.75 108 LYS A N 1
ATOM 902 C CA . LYS A 1 108 ? 10.043 6.015 10.373 1.00 93.75 108 LYS A CA 1
ATOM 903 C C . LYS A 1 108 ? 10.553 4.581 10.305 1.00 93.75 108 LYS A C 1
ATOM 905 O O . LYS A 1 108 ? 11.621 4.300 10.846 1.00 93.75 108 LYS A O 1
ATOM 910 N N . SER A 1 109 ? 9.806 3.681 9.673 1.00 90.75 109 SER A N 1
ATOM 911 C CA . SER A 1 109 ? 10.217 2.286 9.510 1.00 90.75 109 SER A CA 1
ATOM 912 C C . SER A 1 109 ? 11.447 2.157 8.605 1.00 90.75 109 SER A C 1
ATOM 914 O O . SER A 1 109 ? 12.268 1.269 8.835 1.00 90.75 109 SER A O 1
ATOM 916 N N . MET A 1 110 ? 11.641 3.074 7.648 1.00 86.00 110 MET A N 1
ATOM 917 C CA . MET A 1 110 ? 12.887 3.165 6.875 1.00 86.00 110 MET A CA 1
ATOM 918 C C . MET A 1 110 ? 14.080 3.678 7.702 1.00 86.00 110 MET A C 1
ATOM 920 O O . MET A 1 110 ? 15.218 3.277 7.448 1.00 86.00 110 MET A O 1
ATOM 924 N N . GLU A 1 111 ? 13.852 4.587 8.656 1.00 86.81 111 GLU A N 1
ATOM 925 C CA . GLU A 1 111 ? 14.922 5.224 9.442 1.00 86.81 111 GLU A CA 1
ATOM 926 C C . GLU A 1 111 ? 15.526 4.323 10.539 1.00 86.81 111 GLU A C 1
ATOM 928 O O . GLU A 1 111 ? 16.715 4.473 10.844 1.00 86.81 111 GLU A O 1
ATOM 933 N N . GLY A 1 112 ? 14.760 3.358 11.067 1.00 62.97 112 GLY A N 1
ATOM 934 C CA . GLY A 1 112 ? 15.228 2.333 12.019 1.00 62.97 112 GLY A CA 1
ATOM 935 C C . GLY A 1 112 ? 15.196 2.710 13.501 1.00 62.97 112 GLY A C 1
ATOM 936 O O . GLY A 1 112 ? 15.774 3.748 13.898 1.00 62.97 112 GLY A O 1
#

Secondary structure (DSSP, 8-state):
-----GGGEEEEEEEEEEEEEESSGGG-EEEEEEEEEEEEET--THHHHHHHHT-----GGGG--TT-SSPEEEEEEEEEEEEEE-TTS-EEEPPHHHHHHHHHHHHHHHH-

Radius of gyration: 16.37 Å; chains: 1; bounding box: 40×25×44 Å

pLDDT: mean 92.68, std 5.99, range [62.97, 98.0]

Foldseek 3Di:
DDQAAAQRKKKKKWWKWKWWDFPPNVLIDIDIDIDMFIDDRNDDNVVRLLVVLLDPPDDCPVGDSPVDPTDTDDMDIGTDFMWIQHHVRDTDTDDPVSVVVSVVSNVVSVVD

Sequence (112 aa):
MDLMGPNGIVQLRFTHDAESYYENEEENISEQIETYYQGGEGEDWKIPAQIAADCWDWDDEAVINFNAESELVETTRDFDKMEFLNKEEEWERVPTEVEEWFFEAEEKSMEG